Protein AF-A0A932GJ61-F1 (afdb_monomer)

Nearest PDB structures (foldseek):
  7epq-assembly1_A  TM=4.699E-01  e=7.805E-01  Porphyromonas gingivalis ATCC 33277
  5eoy-assembly1_B  TM=2.914E-01  e=2.045E-01  Pseudomonas aeruginosa PAO1
  7epq-assembly1_B  TM=4.720E-01  e=1.350E+00  Porphyromonas gingivalis ATCC 33277
  7e1c-assembly1_A  TM=2.663E-01  e=6.118E-01  Spiroplasma eriocheiris
  7wn7-assembly1_A  TM=5.718E-01  e=6.989E+00  Helicoverpa armigera nucleopolyhedrovirus G4

Structure (mmCIF, N/CA/C/O backbone):
data_AF-A0A932GJ61-F1
#
_entry.id   AF-A0A932GJ61-F1
#
loop_
_atom_site.group_PDB
_atom_site.id
_atom_site.type_symbol
_atom_site.label_atom_id
_atom_site.label_alt_id
_atom_site.label_comp_id
_atom_site.label_asym_id
_atom_site.label_entity_id
_atom_site.label_seq_id
_atom_site.pdbx_PDB_ins_code
_atom_site.Cartn_x
_atom_site.Cartn_y
_atom_site.Cartn_z
_atom_site.occupancy
_atom_site.B_iso_or_equiv
_atom_site.auth_seq_id
_atom_site.auth_comp_id
_atom_site.auth_asym_id
_atom_site.auth_atom_id
_atom_site.pdbx_PDB_model_num
ATOM 1 N N . MET A 1 1 ? 34.032 0.106 3.704 1.00 35.50 1 MET A N 1
ATOM 2 C CA . MET A 1 1 ? 33.478 0.229 2.339 1.00 35.50 1 MET A CA 1
ATOM 3 C C . MET A 1 1 ? 32.535 -0.939 2.130 1.00 35.50 1 MET A C 1
ATOM 5 O O . MET A 1 1 ? 33.003 -2.055 1.970 1.00 35.50 1 MET A O 1
ATOM 9 N N . THR A 1 2 ? 31.230 -0.724 2.272 1.00 39.12 2 THR A N 1
ATOM 10 C CA . THR A 1 2 ? 30.234 -1.797 2.158 1.00 39.12 2 THR A CA 1
ATOM 11 C C . THR A 1 2 ? 29.849 -1.918 0.689 1.00 39.12 2 THR A C 1
ATOM 13 O O . THR A 1 2 ? 29.222 -1.012 0.148 1.00 39.12 2 THR A O 1
ATOM 16 N N . GLU A 1 3 ? 30.272 -2.996 0.028 1.00 43.03 3 GLU A N 1
ATOM 17 C CA . GLU A 1 3 ? 29.842 -3.328 -1.332 1.00 43.03 3 GLU A CA 1
ATOM 18 C C . GLU A 1 3 ? 28.312 -3.421 -1.380 1.00 43.03 3 GLU A C 1
ATOM 20 O O . GLU A 1 3 ? 27.701 -4.355 -0.855 1.00 43.03 3 GLU A O 1
ATOM 25 N N . GLN A 1 4 ? 27.672 -2.444 -2.023 1.00 48.09 4 GLN A N 1
ATOM 26 C CA . GLN A 1 4 ? 26.310 -2.619 -2.499 1.00 48.09 4 GLN A CA 1
ATOM 27 C C . GLN A 1 4 ? 26.356 -3.654 -3.623 1.00 48.09 4 GLN A C 1
ATOM 29 O O . GLN A 1 4 ? 26.805 -3.363 -4.730 1.00 48.09 4 GLN A O 1
ATOM 34 N N . ARG A 1 5 ? 25.862 -4.867 -3.355 1.00 43.44 5 ARG A N 1
ATOM 35 C CA . ARG A 1 5 ? 25.453 -5.802 -4.409 1.00 43.44 5 ARG A CA 1
ATOM 36 C C . ARG A 1 5 ? 24.329 -5.146 -5.214 1.00 43.44 5 ARG A C 1
ATOM 38 O O . ARG A 1 5 ? 23.156 -5.288 -4.876 1.00 43.44 5 ARG A O 1
ATOM 45 N N . MET A 1 6 ? 24.685 -4.390 -6.248 1.00 47.84 6 MET A N 1
ATOM 46 C CA . MET A 1 6 ? 23.718 -3.811 -7.172 1.00 47.84 6 MET A CA 1
ATOM 47 C C . MET A 1 6 ? 23.126 -4.933 -8.031 1.00 47.84 6 MET A C 1
ATOM 49 O O . MET A 1 6 ? 23.798 -5.499 -8.889 1.00 47.84 6 MET A O 1
ATOM 53 N N . GLY A 1 7 ? 21.868 -5.287 -7.769 1.00 61.12 7 GLY A N 1
ATOM 54 C CA . GLY A 1 7 ? 21.041 -6.003 -8.736 1.00 61.12 7 GLY A CA 1
ATOM 55 C C . GLY A 1 7 ? 20.539 -5.014 -9.787 1.00 61.12 7 GLY A C 1
ATOM 56 O O . GLY A 1 7 ? 20.125 -3.929 -9.406 1.00 61.12 7 GLY A O 1
ATOM 57 N N . LEU A 1 8 ? 20.627 -5.392 -11.067 1.00 59.88 8 LEU A N 1
ATOM 58 C CA . LEU A 1 8 ? 20.058 -4.739 -12.261 1.00 59.88 8 LEU A CA 1
ATOM 59 C C . LEU A 1 8 ? 19.857 -3.206 -12.178 1.00 59.88 8 LEU A C 1
ATOM 61 O O . LEU A 1 8 ? 18.867 -2.731 -11.626 1.00 59.88 8 LEU A O 1
ATOM 65 N N . SER A 1 9 ? 20.742 -2.439 -12.820 1.00 58.59 9 SER A N 1
ATOM 66 C CA . SER A 1 9 ? 20.578 -0.999 -13.065 1.00 58.59 9 SER A CA 1
ATOM 67 C C . SER A 1 9 ? 20.547 -0.704 -14.572 1.00 58.59 9 SER A C 1
ATOM 69 O O . SER A 1 9 ? 21.215 -1.380 -15.352 1.00 58.59 9 SER A O 1
ATOM 71 N N . GLY A 1 10 ? 19.757 0.286 -15.000 1.00 65.88 10 GLY A N 1
ATOM 72 C CA . GLY A 1 10 ? 19.596 0.640 -16.415 1.00 65.88 10 GLY A CA 1
ATOM 73 C C . GLY A 1 10 ? 18.664 1.836 -16.627 1.00 65.88 10 GLY A C 1
ATOM 74 O O . GLY A 1 10 ? 18.065 2.331 -15.674 1.00 65.88 10 GLY A O 1
ATOM 75 N N . ARG A 1 11 ? 18.554 2.313 -17.873 1.00 58.81 11 ARG A N 1
ATOM 76 C CA . ARG A 1 11 ? 17.569 3.334 -18.272 1.00 58.81 11 ARG A CA 1
ATOM 77 C C . ARG A 1 11 ? 16.309 2.644 -18.789 1.00 58.81 11 ARG A C 1
ATOM 79 O O . ARG A 1 11 ? 16.414 1.731 -19.606 1.00 58.81 11 ARG A O 1
ATOM 86 N N . LEU A 1 12 ? 15.140 3.116 -18.359 1.00 59.19 12 LEU A N 1
ATOM 87 C CA . LEU A 1 12 ? 13.830 2.581 -18.768 1.00 59.19 12 LEU A CA 1
ATOM 88 C C . LEU A 1 12 ? 13.558 2.719 -20.281 1.00 59.19 12 LEU A C 1
ATOM 90 O O . LEU A 1 12 ? 12.685 2.058 -20.824 1.00 59.19 12 LEU A O 1
ATOM 94 N N . GLU A 1 13 ? 14.357 3.521 -20.987 1.00 57.16 13 GLU A N 1
ATOM 95 C CA . GLU A 1 13 ? 14.338 3.677 -22.449 1.00 57.16 13 GLU A CA 1
ATOM 96 C C . GLU A 1 13 ? 14.654 2.369 -23.205 1.00 57.16 13 GLU A C 1
ATOM 98 O O . GLU A 1 13 ? 14.284 2.229 -24.367 1.00 57.16 13 GLU A O 1
ATOM 103 N N . GLN A 1 14 ? 15.352 1.417 -22.570 1.00 55.91 14 GLN A N 1
ATOM 104 C CA . GLN A 1 14 ? 15.744 0.134 -23.177 1.00 55.91 14 GLN A CA 1
ATOM 105 C C . GLN A 1 14 ? 14.901 -1.058 -22.692 1.00 55.91 14 GLN A C 1
ATOM 107 O O . GLN A 1 14 ? 14.950 -2.124 -23.300 1.00 55.91 14 GLN A O 1
ATOM 112 N N . LEU A 1 15 ? 14.152 -0.882 -21.600 1.00 63.75 15 LEU A N 1
ATOM 113 C CA . LEU A 1 15 ? 13.314 -1.885 -20.941 1.00 63.75 15 LEU A CA 1
ATOM 114 C C . LEU A 1 15 ? 12.154 -1.149 -20.273 1.00 63.75 15 LEU A C 1
ATOM 116 O O . LEU A 1 15 ? 12.366 -0.430 -19.292 1.00 63.75 15 LEU A O 1
ATOM 120 N N . GLY A 1 16 ? 10.938 -1.335 -20.785 1.00 80.62 16 GLY A N 1
ATOM 121 C CA . GLY A 1 16 ? 9.760 -0.732 -20.176 1.00 80.62 16 GLY A CA 1
ATOM 122 C C . GLY A 1 16 ? 9.541 -1.266 -18.758 1.00 80.62 16 GLY A C 1
ATOM 123 O O . GLY A 1 16 ? 9.906 -2.397 -18.430 1.00 80.62 16 GLY A O 1
ATOM 124 N N . LEU A 1 17 ? 8.894 -0.476 -17.898 1.00 86.25 17 LEU A N 1
ATOM 125 C CA . LEU A 1 17 ? 8.524 -0.927 -16.550 1.00 86.25 17 LEU A CA 1
ATOM 126 C C . LEU A 1 17 ? 7.701 -2.231 -16.514 1.00 86.25 17 LEU A C 1
ATOM 128 O O . LEU A 1 17 ? 7.962 -3.040 -15.618 1.00 86.25 17 LEU A O 1
ATOM 132 N N . PRO A 1 18 ? 6.788 -2.510 -17.472 1.00 88.31 18 PRO A N 1
ATOM 133 C CA . PRO A 1 18 ? 6.140 -3.819 -17.569 1.00 88.31 18 PRO A CA 1
ATOM 134 C C . PRO A 1 18 ? 7.129 -4.988 -17.651 1.00 88.31 18 PRO A C 1
ATOM 136 O O . PRO A 1 18 ? 6.959 -5.982 -16.942 1.00 88.31 18 PRO A O 1
ATOM 139 N N . ASP A 1 19 ? 8.187 -4.855 -18.453 1.00 88.25 19 ASP A N 1
ATOM 140 C CA . ASP A 1 19 ? 9.187 -5.908 -18.644 1.00 88.25 19 ASP A CA 1
ATOM 141 C C . ASP A 1 19 ? 10.000 -6.120 -17.365 1.00 88.25 19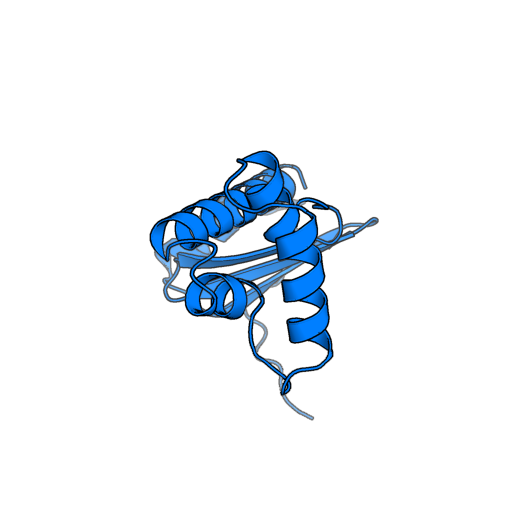 ASP A C 1
ATOM 143 O O . ASP A 1 19 ? 10.237 -7.254 -16.946 1.00 88.25 19 ASP A O 1
ATOM 147 N N . VAL A 1 20 ? 10.371 -5.030 -16.681 1.00 88.94 20 VAL A N 1
ATOM 148 C CA . VAL A 1 20 ? 11.050 -5.099 -15.378 1.00 88.94 20 VAL A CA 1
ATOM 149 C C . VAL A 1 20 ? 10.182 -5.841 -14.362 1.00 88.94 20 VAL A C 1
ATOM 151 O O . VAL A 1 20 ? 10.676 -6.728 -13.660 1.00 88.94 20 VAL A O 1
ATOM 154 N N . PHE A 1 21 ? 8.883 -5.538 -14.295 1.00 89.94 21 PHE A N 1
ATOM 155 C CA . PHE A 1 21 ? 7.967 -6.236 -13.391 1.00 89.94 21 PHE A CA 1
ATOM 156 C C . PHE A 1 21 ? 7.836 -7.713 -13.751 1.00 89.94 21 PHE A C 1
ATOM 158 O O . PHE A 1 21 ? 7.886 -8.558 -12.855 1.00 89.94 21 PHE A O 1
ATOM 165 N N . GLN A 1 22 ? 7.740 -8.040 -15.041 1.00 90.00 22 GLN A N 1
ATOM 166 C CA . GLN A 1 22 ? 7.679 -9.424 -15.497 1.00 90.00 22 GLN A CA 1
ATOM 167 C C . GLN A 1 22 ? 8.952 -10.197 -15.129 1.00 90.00 22 GLN A C 1
ATOM 169 O O . GLN A 1 22 ? 8.862 -11.299 -14.587 1.00 90.00 22 GLN A O 1
ATOM 174 N N . ILE A 1 23 ? 10.135 -9.616 -15.343 1.00 91.19 23 ILE A N 1
ATOM 175 C CA . ILE A 1 23 ? 11.415 -10.231 -14.972 1.00 91.19 23 ILE A CA 1
ATOM 176 C C . ILE A 1 23 ? 11.469 -10.476 -13.464 1.00 91.19 23 ILE A C 1
ATOM 178 O O . ILE A 1 23 ? 11.806 -11.583 -13.036 1.00 91.19 23 ILE A O 1
ATOM 182 N N . LEU A 1 24 ? 11.123 -9.482 -12.640 1.00 92.56 24 LEU A N 1
ATOM 183 C CA . LEU A 1 24 ? 11.131 -9.614 -11.179 1.00 92.56 24 LEU A CA 1
ATOM 184 C C . LEU A 1 24 ? 10.137 -10.675 -10.692 1.00 92.56 24 LEU A C 1
ATOM 186 O O . LEU A 1 24 ? 10.464 -11.447 -9.784 1.00 92.56 24 LEU A O 1
ATOM 190 N N . HIS A 1 25 ? 8.966 -10.751 -11.326 1.00 93.06 25 HIS A N 1
ATOM 191 C CA . HIS A 1 25 ? 7.948 -11.758 -11.055 1.00 93.06 25 HIS A CA 1
ATOM 192 C C . HIS A 1 25 ? 8.436 -13.175 -11.391 1.00 93.06 25 HIS A C 1
ATOM 194 O O . HIS A 1 25 ? 8.471 -14.041 -10.514 1.00 93.06 25 HIS A O 1
ATOM 200 N N . LEU A 1 26 ? 8.889 -13.401 -12.629 1.00 94.81 26 LEU A N 1
ATOM 201 C CA . LEU A 1 26 ? 9.333 -14.715 -13.112 1.00 94.81 26 LEU A CA 1
ATOM 202 C C . LEU A 1 26 ? 10.579 -15.217 -12.377 1.00 94.81 26 LEU A C 1
ATOM 204 O O . LEU A 1 26 ? 10.678 -16.396 -12.040 1.00 94.81 26 LEU A O 1
ATOM 208 N N . SER A 1 27 ? 11.515 -14.318 -12.072 1.00 94.38 27 SER A N 1
ATOM 209 C CA . SER A 1 27 ? 12.731 -14.651 -11.322 1.00 94.38 27 SER A CA 1
ATOM 210 C C . SER A 1 27 ? 12.521 -14.730 -9.803 1.00 94.38 27 SER A C 1
ATOM 212 O O . SER A 1 27 ? 13.483 -14.967 -9.068 1.00 94.38 27 SER A O 1
ATOM 214 N N . LYS A 1 28 ? 11.278 -14.546 -9.321 1.00 94.75 28 LYS A N 1
ATOM 215 C CA . LYS A 1 28 ? 10.881 -14.575 -7.902 1.00 94.75 28 LYS A CA 1
ATOM 216 C C . LYS A 1 28 ? 11.762 -13.691 -7.013 1.00 94.75 28 LYS A C 1
ATOM 218 O O . LYS A 1 28 ? 12.053 -14.042 -5.865 1.00 94.75 28 LYS A O 1
ATOM 223 N N . LYS A 1 29 ? 12.213 -12.547 -7.533 1.00 91.50 29 LYS A N 1
ATOM 224 C CA . LYS A 1 29 ? 13.112 -11.648 -6.802 1.00 91.50 29 LYS A CA 1
ATOM 225 C C . LYS A 1 29 ? 12.373 -10.989 -5.639 1.00 91.50 29 LYS A C 1
ATOM 227 O O . LYS A 1 29 ? 11.184 -10.683 -5.711 1.00 91.50 29 LYS A O 1
ATOM 232 N N . SER A 1 30 ? 13.110 -10.774 -4.559 1.00 93.56 30 SER A N 1
ATOM 233 C CA . SER A 1 30 ? 12.679 -9.985 -3.407 1.00 93.56 30 SER A CA 1
ATOM 234 C C . SER A 1 30 ? 13.613 -8.792 -3.271 1.00 93.56 30 SER A C 1
ATOM 236 O O . SER A 1 30 ? 14.806 -8.916 -3.551 1.00 93.56 30 SER A O 1
ATOM 238 N N . GLY A 1 31 ? 13.092 -7.656 -2.823 1.00 92.62 31 GLY A N 1
ATOM 239 C CA . GLY A 1 31 ? 13.888 -6.450 -2.625 1.00 92.62 31 GLY A CA 1
ATOM 240 C C . GLY A 1 31 ? 13.113 -5.176 -2.920 1.00 92.62 31 GLY A C 1
ATOM 241 O O . GLY A 1 31 ? 11.901 -5.200 -3.116 1.00 92.62 31 GLY A O 1
ATOM 242 N N . ARG A 1 32 ? 13.832 -4.055 -2.942 1.00 94.25 32 ARG A N 1
ATOM 243 C CA . ARG A 1 32 ? 13.282 -2.737 -3.256 1.00 94.25 32 ARG A CA 1
ATOM 244 C C . ARG A 1 32 ? 13.672 -2.344 -4.675 1.00 94.25 32 ARG A C 1
ATOM 246 O O . ARG A 1 32 ? 14.862 -2.248 -4.964 1.00 94.25 32 ARG A O 1
ATOM 253 N N . LEU A 1 33 ? 12.681 -2.057 -5.510 1.00 92.31 33 LEU A N 1
ATOM 254 C CA . LEU A 1 33 ? 12.863 -1.331 -6.761 1.00 92.31 33 LEU A CA 1
ATOM 255 C C . LEU A 1 33 ? 12.614 0.150 -6.473 1.00 92.31 33 LEU A C 1
ATOM 257 O O . LEU A 1 33 ? 11.515 0.515 -6.066 1.00 92.31 33 LEU A O 1
ATOM 261 N N . ALA A 1 34 ? 13.640 0.982 -6.623 1.00 91.50 34 ALA A N 1
ATOM 262 C CA . ALA A 1 34 ? 13.512 2.431 -6.521 1.00 91.50 34 ALA A CA 1
ATOM 263 C C . ALA A 1 34 ? 13.385 3.016 -7.929 1.00 91.50 34 ALA A C 1
ATOM 265 O O . ALA A 1 34 ? 14.163 2.659 -8.811 1.00 91.50 34 ALA A O 1
ATOM 266 N N . LEU A 1 35 ? 12.409 3.896 -8.119 1.00 89.25 35 LEU A N 1
ATOM 267 C CA . LEU A 1 35 ? 12.138 4.581 -9.374 1.00 89.25 35 LEU A CA 1
ATOM 268 C C . LEU A 1 35 ? 12.291 6.082 -9.147 1.00 89.25 35 LEU A C 1
ATOM 270 O O . LEU A 1 35 ? 11.831 6.620 -8.141 1.00 89.25 35 LEU A O 1
ATOM 274 N N . THR A 1 36 ? 12.928 6.765 -10.089 1.00 87.06 36 THR A N 1
ATOM 275 C CA . THR A 1 36 ? 13.150 8.212 -10.028 1.00 87.06 36 THR A CA 1
ATOM 276 C C . THR A 1 36 ? 12.920 8.823 -11.400 1.00 87.06 36 THR A C 1
ATOM 278 O O . THR A 1 36 ? 13.464 8.325 -12.385 1.00 87.06 36 THR A O 1
ATOM 281 N N . ARG A 1 37 ? 12.181 9.929 -11.451 1.00 84.81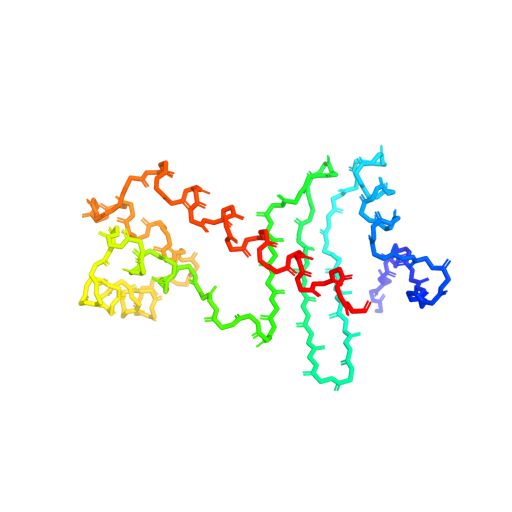 37 ARG A N 1
ATOM 282 C CA . ARG A 1 37 ? 12.046 10.817 -12.613 1.00 84.81 37 ARG A CA 1
ATOM 283 C C . ARG A 1 37 ? 12.437 12.241 -12.213 1.00 84.81 37 ARG A C 1
ATOM 285 O O . ARG A 1 37 ? 12.676 12.523 -11.043 1.00 84.81 37 ARG A O 1
ATOM 292 N N . ARG A 1 38 ? 12.469 13.165 -13.177 1.00 84.44 38 ARG A N 1
ATOM 293 C CA . ARG A 1 38 ? 12.872 14.566 -12.945 1.00 84.44 38 ARG A CA 1
ATOM 294 C C . ARG A 1 38 ? 12.092 15.261 -11.815 1.00 84.44 38 ARG A C 1
ATOM 296 O O . ARG A 1 38 ? 12.676 16.062 -11.097 1.00 84.44 38 ARG A O 1
ATOM 303 N N . GLU A 1 39 ? 10.803 14.962 -11.670 1.00 83.00 39 GLU A N 1
ATOM 304 C CA . GLU A 1 39 ? 9.887 15.659 -10.750 1.00 83.00 39 GLU A CA 1
ATOM 305 C C . GLU A 1 39 ? 9.315 14.755 -9.645 1.00 83.00 39 GLU A C 1
ATOM 307 O O . GLU A 1 39 ? 8.314 15.090 -9.020 1.00 83.00 39 GLU A O 1
ATOM 312 N N . GLY A 1 40 ? 9.903 13.582 -9.405 1.00 83.69 40 GLY A N 1
ATOM 313 C CA . GLY A 1 40 ? 9.422 12.710 -8.335 1.00 83.69 40 GLY A CA 1
ATOM 314 C C . GLY A 1 40 ? 10.162 11.389 -8.235 1.00 83.69 40 GLY A C 1
ATOM 315 O O . GLY A 1 40 ? 10.857 10.965 -9.160 1.00 83.69 40 GLY A O 1
ATOM 316 N N . ALA A 1 41 ? 9.983 10.726 -7.104 1.00 90.38 41 ALA A N 1
ATOM 317 C CA . ALA A 1 41 ? 10.476 9.390 -6.861 1.00 90.38 41 ALA A CA 1
ATOM 318 C C . ALA A 1 41 ? 9.353 8.464 -6.385 1.00 90.38 41 ALA A C 1
ATOM 320 O O . ALA A 1 41 ? 8.197 8.838 -6.151 1.00 90.38 41 ALA A O 1
ATOM 321 N N . GLY A 1 42 ? 9.698 7.190 -6.335 1.00 91.56 42 GLY A N 1
ATOM 322 C CA . GLY A 1 42 ? 8.819 6.151 -5.866 1.00 91.56 42 GLY A CA 1
ATOM 323 C C . GLY A 1 42 ? 9.576 4.865 -5.604 1.00 91.56 42 GLY A C 1
ATOM 324 O O . GLY A 1 42 ? 10.747 4.701 -5.955 1.00 91.56 42 GLY A O 1
ATOM 325 N N . MET A 1 43 ? 8.911 3.937 -4.937 1.00 93.12 43 MET A N 1
ATOM 326 C CA . MET A 1 43 ? 9.472 2.630 -4.663 1.00 93.12 43 MET A CA 1
ATOM 327 C C . MET A 1 43 ? 8.415 1.544 -4.673 1.00 93.12 43 MET A C 1
ATOM 329 O O . MET A 1 43 ? 7.254 1.770 -4.335 1.00 93.12 43 MET A O 1
ATOM 333 N N . ILE A 1 44 ? 8.868 0.338 -4.993 1.00 93.75 44 ILE A N 1
ATOM 334 C CA . ILE A 1 44 ? 8.097 -0.89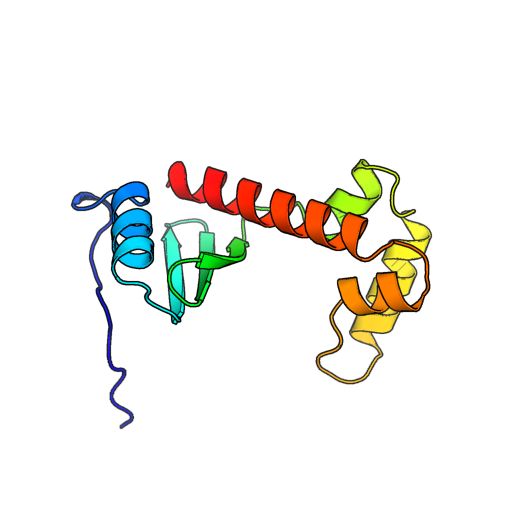3 -4.906 1.00 93.75 44 ILE A CA 1
ATOM 335 C C . ILE A 1 44 ? 8.900 -1.891 -4.080 1.00 93.75 44 ILE A C 1
ATOM 337 O O . ILE A 1 44 ? 10.103 -2.068 -4.284 1.00 93.75 44 ILE A O 1
ATOM 341 N N . ILE A 1 45 ? 8.234 -2.555 -3.144 1.00 93.69 45 ILE A N 1
ATOM 342 C CA . ILE A 1 45 ? 8.795 -3.650 -2.359 1.00 93.69 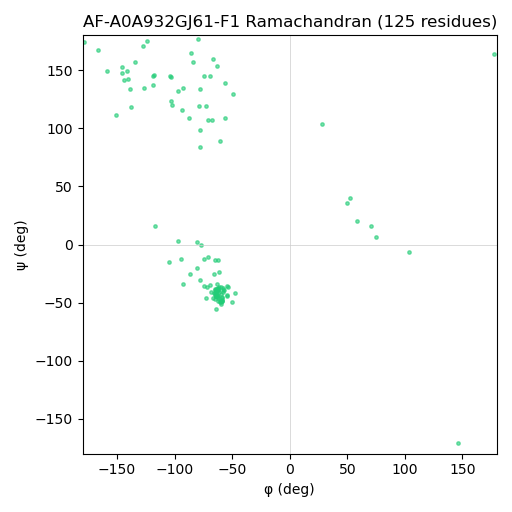45 ILE A CA 1
ATOM 343 C C . ILE A 1 45 ? 8.265 -4.961 -2.923 1.00 93.69 45 ILE A C 1
ATOM 345 O O . ILE A 1 45 ? 7.059 -5.205 -2.919 1.00 93.69 45 ILE A O 1
ATOM 349 N N . PHE A 1 46 ? 9.181 -5.814 -3.367 1.00 94.75 46 PHE A N 1
ATOM 350 C CA . PHE A 1 46 ? 8.893 -7.147 -3.872 1.00 94.75 46 PHE A CA 1
ATOM 351 C C . PHE A 1 46 ? 9.245 -8.220 -2.844 1.00 94.75 46 PHE A C 1
ATOM 353 O O . PHE A 1 46 ? 10.270 -8.142 -2.157 1.00 94.75 46 PHE A O 1
ATOM 360 N N . ARG A 1 47 ? 8.435 -9.278 -2.801 1.00 95.06 47 ARG A N 1
ATOM 361 C CA . ARG A 1 47 ? 8.704 -10.512 -2.062 1.00 95.06 47 ARG A CA 1
ATOM 362 C C . ARG A 1 47 ? 8.311 -11.708 -2.925 1.00 95.06 47 ARG A C 1
ATOM 364 O O . ARG A 1 47 ? 7.151 -11.846 -3.286 1.00 95.06 47 ARG A O 1
ATOM 371 N N . HIS A 1 48 ? 9.270 -12.570 -3.256 1.00 94.88 48 HIS A N 1
ATOM 372 C CA . HIS A 1 48 ? 9.066 -13.737 -4.125 1.00 94.88 48 HIS A CA 1
ATOM 373 C C . HIS A 1 48 ? 8.393 -13.390 -5.467 1.00 94.88 48 HIS A C 1
ATOM 375 O O . HIS A 1 48 ? 7.523 -14.118 -5.939 1.00 94.88 48 HIS A O 1
ATOM 381 N N . GLY A 1 49 ? 8.776 -12.260 -6.072 1.00 92.00 49 GLY A N 1
ATOM 382 C CA . GLY A 1 49 ? 8.200 -11.781 -7.331 1.00 92.00 49 GLY A CA 1
ATOM 383 C C . GLY A 1 49 ? 6.794 -11.179 -7.213 1.00 92.00 49 GLY A C 1
ATOM 384 O O . GLY A 1 49 ? 6.182 -10.865 -8.230 1.00 92.00 49 GLY A O 1
ATOM 385 N N . GLN A 1 50 ? 6.270 -11.019 -5.996 1.00 94.06 50 GLN A N 1
ATOM 386 C CA . GLN A 1 50 ? 4.988 -10.367 -5.719 1.00 94.06 50 GLN A CA 1
ATOM 387 C C . GLN A 1 50 ? 5.212 -8.970 -5.155 1.00 94.06 50 GLN A C 1
ATOM 389 O O . GLN A 1 50 ? 6.152 -8.756 -4.388 1.00 94.06 50 GLN A O 1
ATOM 394 N N . ILE A 1 51 ? 4.331 -8.033 -5.494 1.00 93.31 51 ILE A N 1
ATOM 395 C CA . ILE A 1 51 ? 4.358 -6.683 -4.932 1.00 93.31 51 ILE A CA 1
ATOM 396 C C . ILE A 1 51 ? 3.735 -6.728 -3.536 1.00 93.31 51 ILE A C 1
ATOM 398 O O . ILE A 1 51 ? 2.572 -7.084 -3.375 1.00 93.31 51 ILE A O 1
ATOM 402 N N . LEU A 1 52 ? 4.525 -6.369 -2.527 1.00 89.94 52 LEU A N 1
ATOM 403 C CA . LEU A 1 52 ? 4.081 -6.254 -1.138 1.00 89.94 52 LEU A CA 1
ATOM 404 C C . LEU A 1 52 ? 3.635 -4.827 -0.802 1.00 89.94 52 LEU A C 1
ATOM 406 O O . LEU A 1 52 ? 2.754 -4.633 0.029 1.00 89.94 52 LEU A O 1
ATOM 410 N N . TYR A 1 53 ? 4.288 -3.831 -1.401 1.00 89.88 53 TYR A N 1
ATOM 411 C CA . TYR A 1 53 ? 4.041 -2.418 -1.133 1.00 89.88 53 TYR A CA 1
ATOM 412 C C . TYR A 1 53 ? 4.523 -1.560 -2.300 1.00 89.88 53 TYR A C 1
ATOM 414 O O . TYR A 1 53 ? 5.516 -1.904 -2.942 1.00 89.88 53 TYR A O 1
ATOM 422 N N . ALA A 1 54 ? 3.861 -0.431 -2.535 1.00 90.94 54 ALA A N 1
ATOM 423 C CA . ALA A 1 54 ? 4.296 0.583 -3.481 1.00 90.94 54 ALA A CA 1
ATOM 424 C C . ALA A 1 54 ? 3.946 1.977 -2.944 1.00 90.94 54 ALA A C 1
ATOM 426 O O . ALA A 1 54 ? 2.892 2.161 -2.337 1.00 90.94 54 ALA A O 1
ATOM 427 N N . ALA A 1 55 ? 4.833 2.945 -3.159 1.00 88.62 55 ALA A N 1
ATOM 428 C CA . ALA A 1 55 ? 4.613 4.344 -2.807 1.00 88.62 55 ALA A CA 1
ATOM 429 C C . ALA A 1 55 ? 5.289 5.264 -3.822 1.00 88.62 55 ALA A C 1
ATOM 431 O O . ALA A 1 55 ? 6.349 4.925 -4.344 1.00 88.62 55 ALA A O 1
ATOM 432 N N . SER A 1 56 ? 4.701 6.431 -4.060 1.00 89.19 56 SER A N 1
ATOM 433 C CA . SER A 1 56 ? 5.294 7.490 -4.872 1.00 89.19 56 SER A CA 1
ATOM 434 C C . SER A 1 56 ? 4.989 8.849 -4.266 1.00 89.19 56 SER A C 1
ATOM 436 O O . SER A 1 56 ? 3.940 9.034 -3.652 1.00 89.19 56 SER A O 1
ATOM 438 N N . ASP A 1 57 ? 5.902 9.792 -4.466 1.00 84.94 57 ASP A N 1
ATOM 439 C CA . ASP A 1 57 ? 5.813 11.152 -3.939 1.00 84.94 57 ASP A CA 1
ATOM 440 C C . ASP A 1 57 ? 4.640 11.939 -4.557 1.00 84.94 57 ASP A C 1
ATOM 442 O O . ASP A 1 57 ? 4.114 12.873 -3.953 1.00 84.94 57 ASP A O 1
ATOM 446 N N . SER A 1 58 ? 4.214 11.562 -5.766 1.00 76.31 58 SER A N 1
ATOM 447 C CA . SER A 1 58 ? 3.120 12.188 -6.519 1.00 76.31 58 SER A CA 1
ATOM 448 C C . SER A 1 58 ? 1.738 11.628 -6.190 1.00 76.31 58 SER A C 1
ATOM 450 O O . SER A 1 58 ? 0.746 12.350 -6.331 1.00 76.31 58 SER A O 1
ATOM 452 N N . VAL A 1 59 ? 1.637 10.377 -5.724 1.00 69.25 59 VAL A N 1
ATOM 453 C CA . VAL A 1 59 ? 0.349 9.792 -5.327 1.00 69.25 59 VAL A CA 1
ATOM 454 C C . VAL A 1 59 ? -0.045 10.325 -3.953 1.00 69.25 59 VAL A C 1
ATOM 456 O O . VAL A 1 59 ? 0.373 9.823 -2.913 1.00 69.25 59 VAL A O 1
ATOM 459 N N . ARG A 1 60 ? -0.910 11.342 -3.954 1.00 61.38 60 ARG A N 1
ATOM 460 C CA . ARG A 1 60 ? -1.478 11.947 -2.735 1.00 61.38 60 ARG A CA 1
ATOM 461 C C . ARG A 1 60 ? -2.541 11.086 -2.049 1.00 61.38 60 ARG A C 1
ATOM 463 O O . ARG A 1 60 ? -2.915 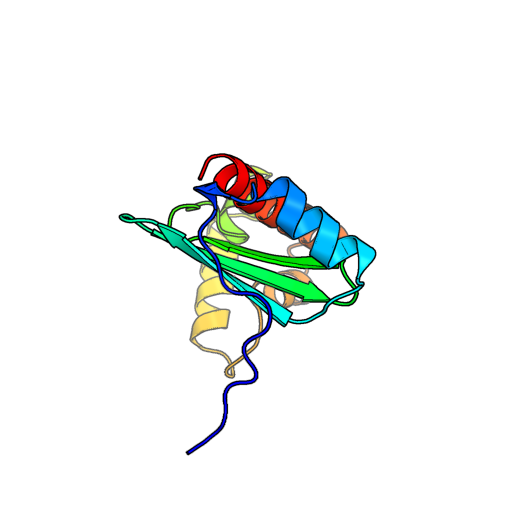11.379 -0.915 1.00 61.38 60 ARG A O 1
ATOM 470 N N . ASP A 1 61 ? -3.027 10.038 -2.711 1.00 67.06 61 ASP A N 1
ATOM 471 C CA . ASP A 1 61 ? -4.010 9.120 -2.137 1.00 67.06 61 ASP A CA 1
ATOM 472 C C . ASP A 1 61 ? -3.344 8.147 -1.166 1.00 67.06 61 ASP A C 1
ATOM 474 O O . ASP A 1 61 ? -2.968 7.017 -1.485 1.00 67.06 61 ASP A O 1
ATOM 478 N N . THR A 1 62 ? -3.193 8.634 0.060 1.00 81.38 62 THR A N 1
ATOM 479 C CA . THR A 1 62 ? -2.778 7.835 1.205 1.00 81.38 62 THR A CA 1
ATOM 480 C C . THR A 1 62 ? -3.848 6.801 1.558 1.00 81.38 62 THR A C 1
ATOM 482 O O . THR A 1 62 ? -5.030 6.955 1.239 1.00 81.38 62 THR A O 1
ATOM 485 N N . LEU A 1 63 ? -3.444 5.753 2.282 1.00 87.12 63 LEU A N 1
ATOM 486 C CA . LEU A 1 63 ? -4.360 4.754 2.841 1.00 87.12 63 LEU A CA 1
ATOM 487 C C . LEU A 1 63 ? -5.555 5.402 3.568 1.00 87.12 63 LEU A C 1
ATOM 489 O O . LEU A 1 63 ? -6.688 4.962 3.398 1.00 87.12 63 LEU A O 1
ATOM 493 N N . GLY A 1 64 ? -5.305 6.465 4.341 1.00 89.81 64 GLY A N 1
ATOM 494 C CA . GLY A 1 64 ? -6.345 7.204 5.055 1.00 89.81 64 GLY A CA 1
ATOM 495 C C . GLY A 1 64 ? -7.383 7.821 4.119 1.00 89.81 64 GLY A C 1
ATOM 496 O O . GLY A 1 64 ? -8.577 7.589 4.298 1.00 89.81 64 GLY A O 1
ATOM 497 N N . ASN A 1 65 ? -6.938 8.527 3.076 1.00 88.88 65 ASN A N 1
ATOM 498 C CA . ASN A 1 65 ? -7.838 9.146 2.097 1.00 88.88 65 ASN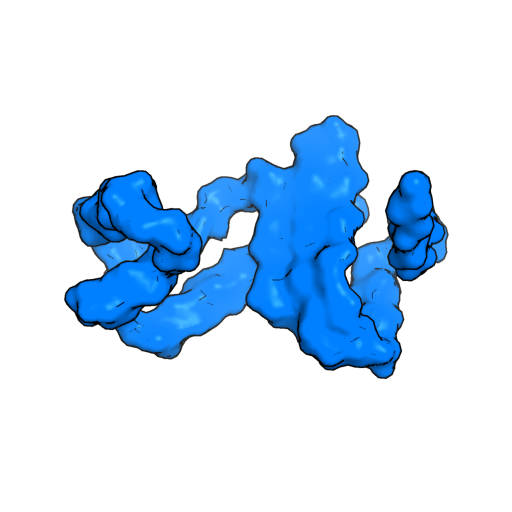 A CA 1
ATOM 499 C C . ASN A 1 65 ? -8.686 8.113 1.350 1.00 88.88 65 ASN A C 1
ATOM 501 O O . ASN A 1 65 ? -9.873 8.349 1.115 1.00 88.88 65 ASN A O 1
ATOM 505 N N . ILE A 1 66 ? -8.103 6.961 1.003 1.00 91.25 66 ILE A N 1
ATOM 506 C CA . ILE A 1 66 ? -8.834 5.859 0.364 1.00 91.25 66 ILE A CA 1
ATOM 507 C C . ILE A 1 66 ? -9.974 5.389 1.270 1.00 91.25 66 ILE A C 1
ATOM 509 O O . ILE A 1 66 ? -11.120 5.303 0.828 1.00 91.25 66 ILE A O 1
ATOM 513 N N . LEU A 1 67 ? -9.678 5.133 2.545 1.00 94.25 67 LEU A N 1
ATOM 514 C CA . LEU A 1 67 ? -10.663 4.649 3.513 1.00 94.25 67 LEU A CA 1
ATOM 515 C C . LEU A 1 67 ? -11.774 5.675 3.783 1.00 94.25 67 LEU A C 1
ATOM 517 O O . LEU A 1 67 ? -12.944 5.295 3.862 1.00 94.25 67 LEU A O 1
ATOM 521 N N . VAL A 1 68 ? -11.429 6.963 3.862 1.00 94.31 68 VAL A N 1
ATOM 522 C CA . VAL A 1 68 ? -12.407 8.051 4.029 1.00 94.31 68 VAL A CA 1
ATOM 523 C C . VAL A 1 68 ? -13.303 8.190 2.801 1.00 94.31 68 VAL A C 1
ATOM 525 O O . VAL A 1 68 ? -14.526 8.221 2.926 1.00 94.31 68 VAL A O 1
ATOM 528 N N . THR A 1 69 ? -12.722 8.181 1.601 1.00 91.50 69 THR A N 1
ATOM 529 C CA . THR A 1 69 ? -13.476 8.289 0.339 1.00 91.50 69 THR A CA 1
ATOM 530 C C . THR A 1 69 ? -14.460 7.130 0.165 1.00 91.50 69 THR A C 1
ATOM 532 O O . THR A 1 69 ? -15.574 7.317 -0.321 1.00 91.50 69 THR A O 1
ATOM 535 N N . GLN A 1 70 ? -14.081 5.929 0.606 1.00 92.12 70 GLN A N 1
ATOM 536 C CA . GLN A 1 70 ? -14.945 4.746 0.597 1.00 92.12 70 GLN A CA 1
ATOM 537 C C . GLN A 1 70 ? -15.990 4.731 1.725 1.00 92.12 70 GLN A C 1
ATOM 539 O O . GLN A 1 70 ? -16.773 3.785 1.806 1.00 92.12 70 GLN A O 1
ATOM 544 N N . LYS A 1 71 ? -16.016 5.750 2.598 1.00 94.44 71 LYS A N 1
ATOM 545 C CA . LYS A 1 71 ? -16.855 5.820 3.808 1.00 94.44 71 LYS A CA 1
ATOM 546 C C . LYS A 1 71 ? -16.614 4.671 4.796 1.00 94.44 71 LYS A C 1
ATOM 548 O O . LYS A 1 71 ? -17.465 4.393 5.636 1.00 94.44 71 LYS A O 1
ATOM 553 N N . ALA A 1 72 ? -15.462 4.009 4.698 1.00 94.69 72 ALA A N 1
ATOM 554 C CA . ALA A 1 72 ? -15.043 2.966 5.628 1.00 94.69 72 ALA A CA 1
ATOM 555 C C . ALA A 1 72 ? -14.451 3.550 6.919 1.00 94.69 72 ALA A C 1
ATOM 557 O O . ALA A 1 72 ? -14.383 2.863 7.930 1.00 94.69 72 ALA A O 1
ATOM 558 N N . LEU A 1 73 ? -14.015 4.809 6.873 1.00 96.00 73 LEU A N 1
ATOM 559 C CA . LEU A 1 73 ? -13.428 5.542 7.985 1.00 96.00 73 LEU A CA 1
ATOM 560 C C . LEU A 1 73 ? -13.946 6.983 7.957 1.00 96.00 73 LEU A C 1
ATOM 562 O O . LEU A 1 73 ? -14.100 7.555 6.880 1.00 96.00 73 LEU A O 1
ATOM 566 N N . THR A 1 74 ? -14.216 7.592 9.108 1.00 96.38 74 THR A N 1
ATOM 567 C CA . THR A 1 74 ? -14.527 9.030 9.161 1.00 96.38 74 THR A CA 1
ATOM 568 C C . THR A 1 74 ? -13.247 9.863 9.211 1.00 96.38 74 THR A C 1
ATOM 570 O O . THR A 1 74 ? -12.205 9.391 9.665 1.00 96.38 74 THR A O 1
ATOM 573 N N . GLU A 1 75 ? -13.313 11.129 8.791 1.00 94.38 75 GLU A N 1
ATOM 574 C CA . GLU A 1 75 ? -12.172 12.050 8.914 1.00 94.38 75 GLU A CA 1
ATOM 575 C C . GLU A 1 75 ? -11.700 12.184 10.367 1.00 94.38 75 GLU A C 1
ATOM 577 O O . GLU A 1 75 ? -10.502 12.180 10.635 1.00 94.38 75 GLU A O 1
ATOM 582 N N . GLN A 1 76 ? -12.637 12.220 11.318 1.00 96.00 76 GLN A N 1
ATOM 583 C CA . GLN A 1 76 ? -12.318 12.297 12.741 1.00 96.00 76 GLN A CA 1
ATOM 584 C C . GLN A 1 76 ? -11.568 11.048 13.229 1.00 96.00 76 GLN A C 1
ATOM 586 O O . GLN A 1 76 ? -10.560 11.176 13.916 1.00 96.00 76 GLN A O 1
ATOM 591 N N . GLN A 1 77 ? -12.012 9.848 12.838 1.00 95.88 77 GLN A N 1
ATOM 592 C CA . GLN A 1 77 ? -11.306 8.603 13.164 1.00 95.88 77 GLN A CA 1
ATOM 593 C C . GLN A 1 77 ? -9.910 8.567 12.535 1.00 95.88 77 GLN A C 1
ATOM 595 O O . GLN A 1 77 ? -8.957 8.126 13.175 1.00 95.88 77 GLN A O 1
ATOM 600 N N . LEU A 1 78 ? -9.770 9.051 11.296 1.00 94.44 78 LEU A N 1
ATOM 601 C CA . LEU A 1 78 ? -8.472 9.146 10.634 1.00 94.44 78 LEU A CA 1
ATOM 602 C C . LEU A 1 78 ? -7.520 10.080 11.389 1.00 94.44 78 LEU A C 1
ATOM 604 O O . LEU A 1 78 ? -6.373 9.706 11.621 1.00 94.44 78 LEU A O 1
ATOM 608 N N . LEU A 1 79 ? -7.988 11.262 11.794 1.00 93.25 79 LEU A N 1
ATOM 609 C CA . LEU A 1 79 ? -7.191 12.218 12.566 1.00 93.25 79 LEU A CA 1
ATOM 610 C C . LEU A 1 79 ? -6.710 11.608 13.885 1.00 93.25 79 LEU A C 1
ATOM 612 O O . LEU A 1 79 ? -5.511 11.611 14.152 1.00 93.25 79 LEU A O 1
ATOM 616 N N . THR A 1 80 ? -7.608 10.980 14.648 1.00 93.56 80 THR A N 1
ATOM 617 C CA . THR A 1 80 ? -7.239 10.294 15.894 1.00 93.56 80 THR A CA 1
ATOM 618 C C . THR A 1 80 ? -6.220 9.176 15.648 1.00 93.56 80 THR A C 1
ATOM 620 O O . THR A 1 80 ? -5.228 9.069 16.366 1.00 93.56 80 THR A O 1
ATOM 623 N N . ALA A 1 81 ? -6.393 8.374 14.592 1.00 92.62 81 ALA A N 1
ATOM 624 C CA . ALA A 1 81 ? -5.432 7.329 14.240 1.00 92.62 81 ALA A CA 1
ATOM 625 C C . ALA A 1 81 ? -4.041 7.891 13.895 1.00 92.62 81 ALA A C 1
ATOM 627 O O . ALA A 1 81 ? -3.026 7.272 14.214 1.00 92.62 81 ALA A O 1
ATOM 628 N N . LEU A 1 82 ? -3.985 9.044 13.221 1.00 90.94 82 LEU A N 1
ATOM 629 C CA . LEU A 1 82 ? -2.740 9.713 12.837 1.00 90.94 82 LEU A CA 1
ATOM 630 C C . LEU A 1 82 ? -2.018 10.335 14.037 1.00 90.94 82 LEU A C 1
ATOM 632 O O . LEU A 1 82 ? -0.787 10.288 14.086 1.00 90.94 82 LEU A O 1
ATOM 636 N N . GLU A 1 83 ? -2.761 10.880 14.999 1.00 90.56 83 GLU A N 1
ATOM 637 C CA . GLU A 1 83 ? -2.223 11.373 16.272 1.00 90.56 83 GLU A CA 1
ATOM 638 C C . GLU A 1 83 ? -1.625 10.231 17.100 1.00 90.56 83 GLU A C 1
ATOM 640 O O . GLU A 1 83 ? -0.509 10.348 17.609 1.00 90.56 83 GLU A O 1
ATOM 645 N N . GLU A 1 84 ? -2.324 9.095 17.175 1.00 89.12 84 GLU A N 1
ATOM 646 C CA . GLU A 1 84 ? -1.827 7.873 17.817 1.00 89.12 84 GLU A CA 1
ATOM 647 C C . GLU A 1 84 ? -0.603 7.301 17.104 1.00 89.12 84 GLU A C 1
ATOM 649 O O . GLU A 1 84 ? 0.330 6.830 17.751 1.00 89.12 84 GLU A O 1
ATOM 654 N N . HIS A 1 85 ? -0.583 7.357 15.772 1.00 85.56 85 HIS A N 1
ATOM 655 C CA . HIS A 1 85 ? 0.564 6.933 14.978 1.00 85.56 85 HIS A CA 1
ATOM 656 C C . HIS A 1 85 ? 1.804 7.798 15.247 1.00 85.56 85 HIS A C 1
ATOM 658 O O . HIS A 1 85 ? 2.902 7.255 15.338 1.00 85.56 85 HIS A O 1
ATOM 664 N N . HIS A 1 86 ? 1.633 9.116 15.402 1.00 83.62 86 HIS A N 1
ATOM 665 C CA . HIS A 1 86 ? 2.725 10.048 15.711 1.00 83.62 86 HIS A CA 1
ATOM 666 C C . HIS A 1 86 ? 3.199 9.974 17.164 1.00 83.62 86 HIS A C 1
ATOM 668 O O . HIS A 1 86 ? 4.382 10.163 17.429 1.00 83.62 86 HIS A O 1
ATOM 674 N N . SER A 1 87 ? 2.276 9.744 18.099 1.00 83.25 87 SER A N 1
ATOM 675 C CA . SER A 1 87 ? 2.548 9.797 19.544 1.00 83.25 87 SER A CA 1
ATOM 676 C C . SER A 1 87 ? 2.884 8.428 20.147 1.00 83.25 87 SER A C 1
ATOM 678 O O . SER A 1 87 ? 3.304 8.342 21.299 1.00 83.25 87 SER A O 1
ATOM 680 N N . GLY A 1 88 ? 2.642 7.348 19.403 1.00 72.88 88 GLY A N 1
ATOM 681 C CA . GLY A 1 88 ? 2.872 5.975 19.837 1.00 72.88 88 GLY A CA 1
ATOM 682 C C . GLY A 1 88 ? 4.338 5.528 19.745 1.00 72.88 88 GLY A C 1
ATOM 683 O O . GLY A 1 88 ? 5.196 6.260 19.255 1.00 72.88 88 GLY A O 1
ATOM 684 N N . PRO A 1 89 ? 4.641 4.293 20.188 1.00 69.19 89 PRO A N 1
ATOM 685 C CA . PRO A 1 89 ? 5.952 3.684 19.982 1.00 69.19 89 PRO A CA 1
ATOM 686 C C . PRO A 1 89 ? 6.310 3.657 18.491 1.00 69.19 89 PRO A C 1
ATOM 688 O O . PRO A 1 89 ? 5.457 3.323 17.660 1.00 69.19 89 PRO A O 1
ATOM 691 N N . GLU A 1 90 ? 7.569 3.958 18.155 1.00 68.38 90 GLU A N 1
ATOM 692 C CA . GLU A 1 90 ? 8.053 3.901 16.773 1.00 68.38 90 GLU A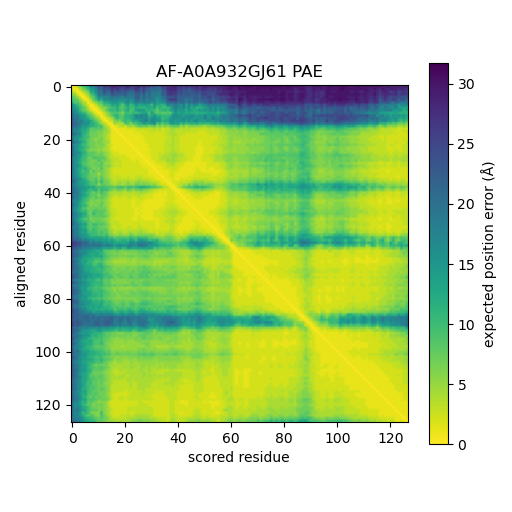 CA 1
ATOM 693 C C . GLU A 1 90 ? 7.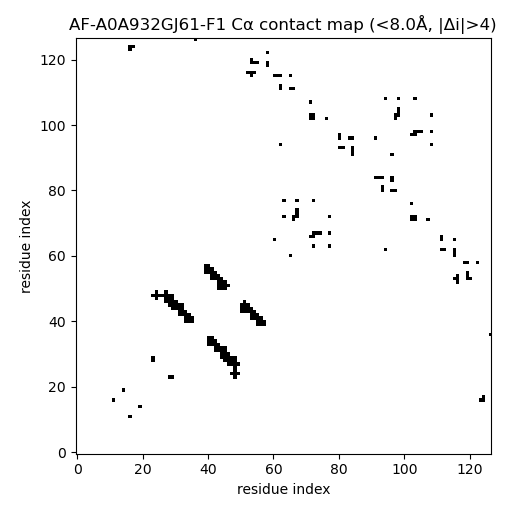672 2.568 16.106 1.00 68.38 90 GLU A C 1
ATOM 695 O O . GLU A 1 90 ? 7.916 1.480 16.631 1.00 68.38 90 GLU A O 1
ATOM 700 N N . GLY A 1 91 ? 7.072 2.657 14.917 1.00 66.69 91 GLY A N 1
ATOM 701 C CA . GLY A 1 91 ? 6.865 1.511 14.029 1.00 66.69 91 GLY A CA 1
ATOM 702 C C . GLY A 1 91 ? 5.451 0.928 13.972 1.00 66.69 91 GLY A C 1
ATOM 703 O O . GLY A 1 91 ? 5.201 0.076 13.112 1.00 66.69 91 GLY A O 1
ATOM 704 N N . LYS A 1 92 ? 4.493 1.378 14.795 1.00 79.88 92 LYS A N 1
ATOM 705 C CA . LYS A 1 92 ? 3.103 0.898 14.673 1.00 79.88 92 LYS A CA 1
ATOM 706 C C . LYS A 1 92 ? 2.433 1.494 13.435 1.00 79.88 92 LYS A C 1
ATOM 708 O O . LYS A 1 92 ? 2.314 2.705 13.320 1.00 79.88 92 LYS A O 1
ATOM 713 N N . ARG A 1 93 ? 1.995 0.660 12.488 1.00 86.75 93 ARG A N 1
ATOM 714 C CA . ARG A 1 93 ? 1.403 1.123 11.218 1.00 86.75 93 ARG A CA 1
ATOM 715 C C . ARG A 1 93 ? -0.015 1.658 11.420 1.00 86.75 93 ARG A C 1
ATOM 717 O O . ARG A 1 93 ? -0.789 1.060 12.162 1.00 86.75 93 ARG A O 1
ATOM 724 N N . LEU A 1 94 ? -0.384 2.694 10.661 1.00 89.38 94 LEU A N 1
ATOM 725 C CA . LEU A 1 94 ? -1.735 3.270 10.663 1.00 89.38 94 LEU A CA 1
ATOM 726 C C . LEU A 1 94 ? -2.829 2.201 10.502 1.00 89.38 94 LEU A C 1
ATOM 728 O O . LEU A 1 94 ? -3.743 2.134 11.312 1.00 89.38 94 LEU A O 1
ATOM 732 N N . GLY A 1 95 ? -2.704 1.312 9.511 1.00 91.56 95 GLY A N 1
ATOM 733 C CA . GLY A 1 95 ? -3.683 0.241 9.286 1.00 91.56 95 GLY A CA 1
ATOM 734 C C . GLY A 1 95 ? -3.882 -0.679 10.496 1.00 91.56 95 GLY A C 1
ATOM 735 O O . GLY A 1 95 ? -5.008 -1.062 10.790 1.00 91.56 95 GLY A O 1
ATOM 736 N N . THR A 1 96 ? -2.812 -0.978 11.240 1.00 91.69 96 THR A N 1
ATOM 737 C CA . THR A 1 96 ? -2.887 -1.785 12.467 1.00 91.69 96 THR A CA 1
ATOM 738 C C . THR A 1 96 ? -3.688 -1.069 13.549 1.00 91.69 96 THR A C 1
ATOM 740 O O . THR A 1 96 ? -4.550 -1.685 14.165 1.00 91.69 96 THR A O 1
ATOM 743 N N . ILE A 1 97 ? -3.460 0.236 13.735 1.00 93.06 97 ILE A N 1
ATOM 744 C CA . ILE A 1 97 ? -4.219 1.060 14.689 1.00 93.06 97 ILE A CA 1
ATOM 745 C C . ILE A 1 97 ? -5.712 1.028 14.340 1.00 93.06 97 ILE A C 1
ATOM 747 O O . ILE A 1 97 ? -6.544 0.785 15.209 1.00 93.06 97 ILE A O 1
ATOM 751 N N . LEU A 1 98 ? -6.054 1.203 13.061 1.00 95.25 98 LEU A N 1
ATOM 752 C CA . LEU A 1 98 ? -7.444 1.226 12.598 1.00 95.25 98 LEU A CA 1
ATOM 753 C C . LEU A 1 98 ? -8.180 -0.107 12.830 1.00 95.25 98 LEU A C 1
ATOM 755 O O . LEU A 1 98 ? -9.357 -0.096 13.195 1.00 95.25 98 LEU A O 1
ATOM 759 N N . VAL A 1 99 ? -7.495 -1.241 12.638 1.00 96.12 99 VAL A N 1
ATOM 760 C CA . VAL A 1 99 ? -8.059 -2.583 12.876 1.00 96.12 99 VAL A CA 1
ATOM 761 C C . VAL A 1 99 ? -8.198 -2.870 14.371 1.00 96.12 99 VAL A C 1
ATOM 763 O O . VAL A 1 99 ? -9.253 -3.316 14.810 1.00 96.12 99 VAL A O 1
ATOM 766 N N . GLU A 1 100 ? -7.175 -2.575 15.176 1.00 94.44 100 GLU A N 1
ATOM 767 C CA . GLU A 1 100 ? -7.221 -2.787 16.631 1.00 94.44 100 GLU A CA 1
ATOM 768 C C . GLU A 1 100 ? -8.292 -1.934 17.321 1.00 94.44 100 GLU A C 1
ATOM 770 O O . GLU A 1 100 ? -8.921 -2.379 18.279 1.00 94.44 100 GLU A O 1
ATOM 775 N N . ARG A 1 101 ? -8.535 -0.718 16.816 1.00 94.19 101 ARG A N 1
ATOM 776 C CA . ARG A 1 101 ? -9.624 0.159 17.271 1.00 94.19 101 ARG A CA 1
ATOM 777 C C . ARG A 1 101 ? -11.013 -0.336 16.847 1.00 94.19 101 ARG A C 1
ATOM 779 O O . ARG A 1 101 ? -12.011 0.214 17.308 1.00 94.19 101 ARG A O 1
ATOM 786 N N . GLY A 1 102 ? -11.091 -1.336 15.967 1.00 96.00 102 GLY A N 1
ATOM 787 C CA . GLY A 1 102 ? -12.343 -1.861 15.422 1.00 96.00 102 GLY A CA 1
ATOM 788 C C . GLY A 1 102 ? -13.045 -0.913 14.448 1.00 96.00 102 GLY A C 1
ATOM 789 O O . GLY A 1 102 ? -14.227 -1.098 14.171 1.00 96.00 102 GLY A O 1
ATOM 790 N N . TRP A 1 103 ? -12.355 0.114 13.938 1.00 97.31 103 TRP A N 1
ATOM 791 C CA . TRP A 1 103 ? -12.942 1.074 12.993 1.00 97.31 103 TRP A CA 1
ATOM 792 C C . TRP A 1 103 ? -13.035 0.512 11.578 1.00 97.31 103 TRP A C 1
ATOM 794 O O . TRP A 1 103 ? -13.956 0.855 10.845 1.00 97.31 103 TRP A O 1
ATOM 804 N N . ILE A 1 104 ? -12.113 -0.379 11.210 1.00 97.19 104 ILE A N 1
ATOM 805 C CA . ILE A 1 104 ? -12.154 -1.135 9.957 1.00 97.19 104 ILE A CA 1
ATOM 806 C C . ILE A 1 104 ? -11.851 -2.608 10.224 1.00 97.19 104 ILE A C 1
ATOM 808 O O . ILE A 1 104 ? -11.177 -2.950 11.195 1.00 97.19 104 ILE A O 1
ATOM 812 N N . THR A 1 105 ? -12.302 -3.485 9.328 1.00 97.06 105 THR A N 1
ATOM 813 C CA . THR A 1 105 ? -11.905 -4.898 9.352 1.00 97.06 105 THR A CA 1
ATOM 814 C C . THR A 1 105 ? -10.587 -5.116 8.607 1.00 97.06 105 THR A C 1
ATOM 816 O O . THR A 1 105 ? -10.154 -4.276 7.808 1.00 97.06 105 THR A O 1
ATOM 819 N N . GLN A 1 106 ? -9.962 -6.274 8.825 1.00 95.31 106 GLN A N 1
ATOM 820 C CA . GLN A 1 106 ? -8.756 -6.679 8.102 1.00 95.31 106 GLN A CA 1
ATOM 821 C C . GLN A 1 106 ? -8.994 -6.715 6.580 1.00 95.31 106 GLN A C 1
ATOM 823 O O . GLN A 1 106 ? -8.162 -6.252 5.804 1.00 95.31 106 GLN A O 1
ATOM 828 N N . GLU A 1 107 ? -10.166 -7.169 6.138 1.00 96.00 107 GLU A N 1
ATOM 829 C CA . GLU A 1 107 ? -10.538 -7.257 4.721 1.00 96.00 107 GLU A CA 1
ATOM 830 C C . GLU A 1 107 ? -10.739 -5.871 4.089 1.00 96.00 107 GLU A C 1
ATOM 832 O O . GLU A 1 107 ? -10.448 -5.654 2.910 1.00 96.00 107 GLU A O 1
ATOM 837 N N . VAL A 1 108 ? -11.254 -4.903 4.853 1.00 95.94 108 VAL A N 1
ATOM 838 C CA . VAL A 1 108 ? -11.340 -3.500 4.419 1.00 95.94 108 VAL A CA 1
ATOM 839 C C . VAL A 1 108 ? -9.937 -2.924 4.234 1.00 95.94 108 VAL A C 1
ATOM 841 O O . VAL A 1 108 ? -9.659 -2.331 3.190 1.00 95.94 108 VAL A O 1
ATOM 844 N N . LEU A 1 109 ? -9.046 -3.149 5.203 1.00 94.50 109 LEU A N 1
ATOM 845 C CA . LEU A 1 109 ? -7.660 -2.700 5.130 1.00 94.50 109 LEU A CA 1
ATOM 846 C C . LEU A 1 109 ? -6.938 -3.288 3.910 1.00 94.50 109 LEU A C 1
ATOM 848 O O . LEU A 1 109 ? -6.315 -2.550 3.150 1.00 94.50 109 LEU A O 1
ATOM 852 N N . GLU A 1 110 ? -7.049 -4.597 3.686 1.00 92.69 110 GLU A N 1
ATOM 853 C CA . GLU A 1 110 ? -6.395 -5.278 2.564 1.00 92.69 110 GLU A CA 1
ATOM 854 C C . GLU A 1 110 ? -6.861 -4.754 1.203 1.00 92.69 110 GLU A C 1
ATOM 856 O O . GLU A 1 110 ? -6.039 -4.536 0.309 1.00 92.69 110 GLU A O 1
ATOM 861 N N . ARG A 1 111 ? -8.165 -4.492 1.048 1.00 93.56 111 ARG A N 1
ATOM 862 C CA . ARG A 1 111 ? -8.709 -3.886 -0.177 1.00 93.56 111 ARG A CA 1
ATOM 863 C C . ARG A 1 111 ? -8.182 -2.470 -0.394 1.00 93.56 111 ARG A C 1
ATOM 865 O O . ARG A 1 111 ? -7.787 -2.144 -1.512 1.00 93.56 111 ARG A O 1
ATOM 872 N N . ALA A 1 112 ? -8.133 -1.652 0.655 1.00 92.56 112 ALA A N 1
ATOM 873 C CA . ALA A 1 112 ? -7.629 -0.284 0.562 1.00 92.56 112 ALA A CA 1
ATOM 874 C C . ALA A 1 112 ? -6.129 -0.242 0.223 1.00 92.56 112 ALA A C 1
ATOM 876 O O . ALA A 1 112 ? -5.713 0.527 -0.643 1.00 92.56 112 ALA A O 1
ATOM 877 N N . VAL A 1 113 ? -5.322 -1.116 0.837 1.00 90.94 113 VAL A N 1
ATOM 878 C CA . VAL A 1 113 ? -3.891 -1.256 0.521 1.00 90.94 113 VAL A CA 1
ATOM 879 C C . VAL A 1 113 ? -3.690 -1.727 -0.918 1.00 90.94 113 VAL A C 1
ATOM 881 O O . VAL A 1 113 ? -2.849 -1.174 -1.624 1.00 90.94 113 VAL A O 1
ATOM 884 N N . ARG A 1 114 ? -4.475 -2.704 -1.390 1.00 92.31 114 ARG A N 1
ATOM 885 C CA . ARG A 1 114 ? -4.411 -3.152 -2.789 1.00 92.31 114 ARG A CA 1
ATOM 886 C C . ARG A 1 114 ? -4.693 -2.003 -3.753 1.00 92.31 114 ARG A C 1
ATOM 888 O O . ARG A 1 114 ? -3.908 -1.791 -4.670 1.00 92.31 114 ARG A O 1
ATOM 895 N N . GLN A 1 115 ? -5.747 -1.229 -3.505 1.00 91.94 115 GLN A N 1
ATOM 896 C CA . GLN A 1 115 ? -6.085 -0.078 -4.341 1.00 91.94 115 GLN A CA 1
ATOM 897 C C . GLN A 1 115 ? -4.977 0.985 -4.334 1.00 91.94 115 GLN A C 1
ATOM 899 O O . GLN A 1 115 ? -4.678 1.575 -5.373 1.00 91.94 115 GLN A O 1
ATOM 904 N N . GLN A 1 116 ? -4.352 1.232 -3.179 1.00 90.81 116 GLN A N 1
ATOM 905 C CA . GLN A 1 116 ? -3.211 2.141 -3.085 1.00 90.81 116 GLN A CA 1
ATOM 906 C C . GLN A 1 116 ? -2.054 1.665 -3.972 1.00 90.81 116 GLN A C 1
ATOM 908 O O . GLN A 1 116 ? -1.515 2.448 -4.753 1.00 90.81 116 GLN A O 1
ATOM 913 N N . ILE A 1 117 ? -1.704 0.378 -3.877 1.00 92.12 117 ILE A N 1
ATOM 914 C CA . ILE A 1 117 ? -0.645 -0.230 -4.687 1.00 92.12 117 ILE A CA 1
ATOM 915 C C . ILE A 1 117 ? -0.984 -0.103 -6.172 1.00 92.12 117 ILE A C 1
ATOM 917 O O . ILE A 1 117 ? -0.163 0.400 -6.929 1.00 92.12 117 ILE A O 1
ATOM 921 N N . GLU A 1 118 ? -2.188 -0.496 -6.589 1.00 92.00 118 GLU A N 1
ATOM 922 C CA . GLU A 1 118 ? -2.627 -0.421 -7.987 1.00 92.00 118 GLU A CA 1
ATOM 923 C C . GLU A 1 118 ? -2.489 0.995 -8.552 1.00 92.00 118 GLU A C 1
ATOM 925 O O . GLU A 1 118 ? -1.954 1.163 -9.643 1.00 92.00 118 GLU A O 1
ATOM 930 N N . ARG A 1 119 ? -2.884 2.027 -7.798 1.00 90.50 119 ARG A N 1
ATOM 931 C CA . ARG A 1 119 ? -2.747 3.431 -8.222 1.00 90.50 119 ARG A CA 1
ATOM 932 C C . ARG A 1 119 ? -1.296 3.845 -8.435 1.00 90.50 119 ARG A C 1
ATOM 934 O O . ARG A 1 119 ? -0.990 4.475 -9.442 1.00 90.50 119 ARG A O 1
ATOM 941 N N . VAL A 1 120 ? -0.410 3.474 -7.514 1.00 91.62 120 VAL A N 1
ATOM 942 C CA . VAL A 1 120 ? 1.026 3.757 -7.642 1.00 91.62 120 VAL A CA 1
ATOM 943 C C . VAL A 1 120 ? 1.619 3.016 -8.841 1.00 91.62 120 VAL A C 1
ATOM 945 O O . VAL A 1 120 ? 2.389 3.593 -9.602 1.00 91.62 120 VAL A O 1
ATOM 948 N N . ILE A 1 121 ? 1.234 1.755 -9.048 1.00 92.00 121 ILE A N 1
ATOM 949 C CA . ILE A 1 121 ? 1.680 0.971 -10.202 1.00 92.00 121 ILE A CA 1
ATOM 950 C C . ILE A 1 121 ? 1.177 1.580 -11.511 1.00 92.00 121 ILE A C 1
ATOM 952 O O . ILE A 1 121 ? 1.967 1.729 -12.436 1.00 92.00 121 ILE A O 1
ATOM 956 N N . HIS A 1 122 ? -0.092 1.983 -11.586 1.00 90.50 122 HIS A N 1
ATOM 957 C CA . HIS 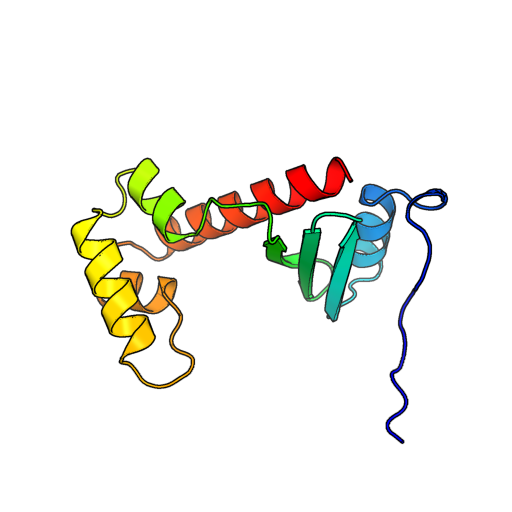A 1 122 ? -0.628 2.685 -12.749 1.00 90.50 122 HIS A CA 1
ATOM 958 C C . HIS A 1 122 ? 0.141 3.969 -13.045 1.00 90.50 122 HIS A C 1
ATOM 960 O O . HIS A 1 122 ? 0.431 4.218 -14.209 1.00 90.50 122 HIS A O 1
ATOM 966 N N . GLU A 1 123 ? 0.510 4.742 -12.019 1.00 88.06 123 GLU A N 1
ATOM 967 C CA . GLU A 1 123 ? 1.345 5.925 -12.213 1.00 88.06 123 GLU A CA 1
ATOM 968 C C . GLU A 1 123 ? 2.719 5.554 -12.773 1.00 88.06 123 GLU A C 1
ATOM 970 O O . GLU A 1 123 ? 3.157 6.132 -13.758 1.00 88.06 123 GLU A O 1
ATOM 975 N N . PHE A 1 124 ? 3.394 4.562 -12.191 1.00 89.50 124 PHE A N 1
ATOM 976 C CA . PHE A 1 124 ? 4.702 4.137 -12.683 1.00 89.50 124 PHE A CA 1
ATOM 977 C C . PHE A 1 124 ? 4.650 3.661 -14.129 1.00 89.50 124 PHE A C 1
ATOM 979 O O . PHE A 1 124 ? 5.557 3.957 -14.888 1.00 89.50 124 PHE A O 1
ATOM 986 N N . LEU A 1 125 ? 3.583 2.989 -14.558 1.00 87.81 125 LEU A N 1
ATOM 987 C CA . LEU A 1 125 ? 3.441 2.570 -15.953 1.00 87.81 125 LEU A CA 1
ATOM 988 C C . LEU A 1 125 ? 3.323 3.738 -16.950 1.00 87.81 125 LEU A C 1
ATOM 990 O O . LEU A 1 125 ? 3.456 3.500 -18.148 1.00 87.81 125 LEU A O 1
ATOM 994 N N . THR A 1 126 ? 3.089 4.973 -16.488 1.00 85.88 126 THR A N 1
ATOM 995 C CA . THR A 1 126 ? 3.125 6.180 -17.331 1.00 85.88 126 THR A CA 1
ATOM 996 C C . THR A 1 126 ? 4.460 6.930 -17.275 1.00 85.88 126 THR A C 1
ATOM 998 O O . THR A 1 126 ? 4.536 8.029 -17.825 1.00 85.88 126 THR A O 1
ATOM 1001 N N . TRP A 1 127 ? 5.462 6.422 -16.548 1.00 84.19 127 TRP A N 1
ATOM 1002 C CA . TRP A 1 127 ? 6.792 7.038 -16.440 1.00 84.19 127 TRP A CA 1
ATOM 1003 C C . TRP A 1 127 ? 7.700 6.672 -17.612 1.00 84.19 127 TRP A C 1
ATOM 1005 O O . TRP A 1 127 ? 7.554 5.558 -18.163 1.00 84.19 127 TRP A O 1
#

pLDDT: mean 85.32, std 13.82, range [35.5, 97.31]

Solvent-accessible surface area (backbone atoms only — not comparable to full-atom values): 7493 Å² total; per-residue (Å²): 136,83,82,74,84,77,73,88,85,83,64,60,92,81,47,50,65,69,55,53,52,50,51,36,32,77,69,38,39,61,47,76,50,77,46,77,56,99,89,44,45,33,39,36,35,32,51,65,29,37,83,76,46,46,49,38,76,79,61,78,67,42,67,63,54,49,32,37,76,70,68,55,36,53,70,68,58,46,50,54,44,51,51,48,46,71,72,45,70,91,84,60,50,58,70,57,53,38,39,77,70,63,62,38,52,70,70,56,50,52,52,41,52,50,53,41,30,50,52,38,50,57,52,53,69,73,106

Radius of gyration: 16.89 Å; Cα contacts (8 Å, |Δi|>4): 127; chains: 1; bounding box: 50×30×43 Å

Sequence (127 aa):
MTEQRMGLSGRLEQLGLPDVFQILHLSKKSGRLALTRREGAGMIIFRHGQILYAASDSVRDTLGNILVTQKALTEQQLLTALEEHHSGPEGKRLGTILVERGWITQEVLERAVRQQIERVIHEFLTW

Mean predicted aligned error: 7.39 Å

Secondary structure (DSSP, 8-state):
-----------TTSS-HHHHHHHHHHTT--EEEEEEETTEEEEEEEETTEEEEEEESS----HHHHHHHTTSS-HHHHHHHHHHHHHSSTT--HHHHHHHTTSS-HHHHHHHHHHHHHHHHHHHTT-

Foldseek 3Di:
DDDDPDDDDDDCVVPPPVRVLVCCQVVQDFDKDKADDPPWIKIFTGGGSDTPAIDIPPPPCDLLNLCCVVVLAPPVRLVVLVVCQVPDDPDDDSLNSCCVVVSHPPVSSVVSRVVSRVVRVVVSNVD